Protein AF-A0A972SFC7-F1 (afdb_monomer)

Foldseek 3Di:
DAEDLQPPDLVQLCVQQNDVLLVLLVVQLVVVQWAQWADDHQKTWTFGDDPDPGTKIKIWGDDRHHTDAIAIPDPPGHRPNHSNSSNSRVCSNVCVVSHHHDPPPCVVCVVDDPVVVVVVVVVVCVVPVVVVVVVLVVCVVPPPPPDDPVVNPDPPDPDDDDDD

Secondary structure (DSSP, 8-state):
----TT-S-HHHHHHHH-HHHHHHHHHHHHTT-EEEEEEETTEEEEEE--SSSSPEEEEEEE-SSSEEEEEESSTT-TTS-SHHHHHHHHHHHH-GGGSB-PPPHHHHHTTS-HHHHHHHHHHHHHH-TTHHHHHHHHHHHS--TT--HHHHH---PPPPPPP-

Sequence (164 aa):
MKLNPNFPTPADIRAWVGEAAYQRGQHYVRAGRVRHPRRQGPVLKALCVGQAIEPYRVQVRLGEDEILDARCTCPAGRDGRCKHVAAVLILWHQHPQAFQTPPPLSTLLAQWEKAALLDLIEAMIARYPDLADFVWLKMSSAPPKGLSEEDITSPGAPPRPPTP

Mean predicted aligned error: 11.24 Å

Radius of gyration: 22.65 Å; Cα contacts (8 Å, |Δi|>4): 227; chains: 1; bounding box: 46×37×71 Å

Nearest PDB structures (foldseek):
  5wi2-assembly2_B  TM=5.166E-01  e=1.027E+00  Homo sapiens
  5b16-assembly1_A  TM=4.382E-01  e=2.704E+00  Homo sapiens
  8tlz-assembly2_B  TM=4.314E-01  e=2.704E+00  Homo sapiens

pLDDT: mean 86.4, std 15.37, range [45.31, 98.38]

Solvent-accessible surface area (backbone atoms only — not comparable to full-atom values): 9402 Å² total; per-residue (Å²): 133,77,68,42,77,75,50,58,43,78,65,54,49,28,72,66,29,32,63,76,22,34,58,51,3,55,51,37,47,76,68,61,27,66,39,77,45,27,35,59,84,49,31,41,35,33,32,30,62,65,91,53,95,66,58,31,49,34,40,36,34,46,46,63,89,48,82,73,48,40,43,30,73,45,95,72,8,83,78,26,36,22,34,63,47,30,18,53,51,51,45,40,49,76,40,53,81,63,38,42,63,72,72,57,68,66,64,60,53,70,75,50,55,72,66,63,51,50,54,51,51,51,55,48,27,74,76,39,62,73,50,49,61,55,53,51,56,52,42,75,74,54,61,61,97,86,63,60,76,70,79,77,69,63,76,78,74,77,81,78,77,85,80,134

St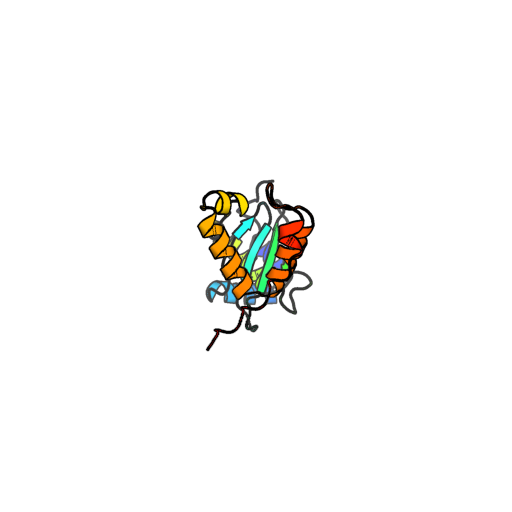ructure (mmCIF, N/CA/C/O backbone):
data_AF-A0A972SFC7-F1
#
_entry.id   AF-A0A972SFC7-F1
#
loop_
_atom_site.group_PDB
_atom_site.id
_atom_site.type_symbol
_atom_site.label_atom_id
_atom_site.label_alt_id
_atom_site.label_comp_id
_atom_site.label_asym_id
_atom_site.label_entity_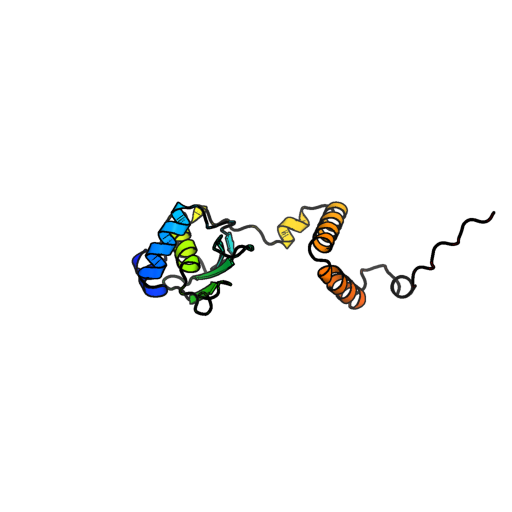id
_atom_site.label_seq_id
_atom_site.pdbx_PDB_ins_code
_atom_site.Cartn_x
_atom_site.Cartn_y
_atom_site.Cartn_z
_atom_site.occupancy
_atom_site.B_iso_or_equiv
_atom_site.auth_seq_id
_atom_site.auth_comp_id
_atom_site.auth_asym_id
_atom_site.auth_atom_id
_atom_site.pdbx_PDB_model_num
ATOM 1 N N . MET A 1 1 ? -1.133 17.397 4.438 1.00 55.59 1 MET A N 1
ATOM 2 C CA . MET A 1 1 ? -1.825 16.499 5.383 1.00 55.59 1 MET A CA 1
ATOM 3 C C . MET A 1 1 ? -0.792 15.549 5.973 1.00 55.59 1 MET A C 1
ATOM 5 O O . MET A 1 1 ? -0.100 14.885 5.203 1.00 55.59 1 MET A O 1
ATOM 9 N N . LYS A 1 2 ? -0.574 15.585 7.291 1.00 62.50 2 LYS A N 1
ATOM 10 C CA . LYS A 1 2 ? 0.385 14.702 7.974 1.00 62.50 2 LYS A CA 1
ATOM 11 C C . LYS A 1 2 ? -0.386 13.470 8.449 1.00 62.50 2 LYS A C 1
ATOM 13 O O . LYS A 1 2 ? -1.444 13.626 9.034 1.00 62.50 2 LYS A O 1
ATOM 18 N N . LEU A 1 3 ? 0.120 12.271 8.167 1.00 71.94 3 LEU A N 1
ATOM 19 C CA . LEU A 1 3 ? -0.487 11.046 8.690 1.00 71.94 3 LEU A CA 1
ATOM 20 C C . LEU A 1 3 ? -0.242 10.941 10.192 1.00 71.94 3 LEU A C 1
ATOM 22 O O . LEU A 1 3 ? 0.886 11.167 10.638 1.00 71.94 3 LEU A O 1
ATOM 26 N N . ASN A 1 4 ? -1.278 10.553 10.930 1.00 79.94 4 ASN A N 1
ATOM 27 C CA . ASN A 1 4 ? -1.169 10.157 12.323 1.00 79.94 4 ASN A CA 1
ATOM 28 C C . ASN A 1 4 ? -0.383 8.830 12.396 1.00 79.94 4 ASN A C 1
ATOM 30 O O . ASN A 1 4 ? -0.854 7.820 11.871 1.00 79.94 4 ASN A O 1
ATOM 34 N N . PRO A 1 5 ? 0.822 8.795 12.997 1.00 72.88 5 PRO A N 1
ATOM 35 C CA . PRO A 1 5 ? 1.632 7.578 13.049 1.00 72.88 5 PRO A CA 1
ATOM 36 C C . PRO A 1 5 ? 1.023 6.492 13.948 1.00 72.88 5 PRO A C 1
ATOM 38 O O . PRO A 1 5 ? 1.399 5.332 13.820 1.00 72.88 5 PRO A O 1
ATOM 41 N N . ASN A 1 6 ? 0.080 6.852 14.825 1.00 83.69 6 ASN A N 1
ATOM 42 C CA . ASN A 1 6 ? -0.614 5.913 15.706 1.00 83.69 6 ASN A CA 1
ATOM 43 C C . ASN A 1 6 ? -1.866 5.299 15.059 1.00 83.69 6 ASN A C 1
ATOM 45 O O . ASN A 1 6 ? -2.448 4.369 15.617 1.00 83.69 6 ASN A O 1
ATOM 49 N N . PHE A 1 7 ? -2.269 5.795 13.886 1.00 90.62 7 PHE A N 1
ATOM 50 C CA . PHE A 1 7 ? -3.413 5.300 13.133 1.00 90.62 7 PHE A CA 1
ATOM 51 C C . PHE A 1 7 ? -2.964 4.478 11.907 1.00 90.62 7 PHE A C 1
ATOM 53 O O . PHE A 1 7 ? -2.007 4.861 11.219 1.00 90.62 7 PHE A O 1
ATOM 60 N N . PRO A 1 8 ? -3.669 3.382 11.556 1.00 95.38 8 PRO A N 1
ATOM 61 C CA . PRO A 1 8 ? -4.766 2.738 12.292 1.00 95.38 8 PRO A CA 1
ATOM 62 C C . PRO A 1 8 ? -4.303 1.877 13.475 1.00 95.38 8 PRO A C 1
ATOM 64 O O . PRO A 1 8 ? -3.222 1.288 13.445 1.00 95.38 8 PRO A O 1
ATOM 67 N N . THR A 1 9 ? -5.155 1.754 14.496 1.00 96.94 9 THR A N 1
ATOM 68 C CA . THR A 1 9 ? -4.993 0.803 15.607 1.00 96.94 9 THR A CA 1
ATOM 69 C C . THR A 1 9 ? -5.446 -0.607 15.203 1.00 96.94 9 THR A C 1
ATOM 71 O O . THR A 1 9 ? -6.168 -0.780 14.218 1.00 96.94 9 THR A O 1
ATOM 74 N N . PRO A 1 10 ? -5.122 -1.661 15.976 1.00 97.62 10 PRO A N 1
ATOM 75 C CA . PRO A 1 10 ? -5.617 -3.007 15.701 1.00 97.62 10 PRO A CA 1
ATOM 76 C C . PRO A 1 10 ? -7.149 -3.119 15.681 1.00 97.62 10 PRO A C 1
ATOM 78 O O . PRO A 1 10 ? -7.674 -4.044 15.062 1.00 97.62 10 PRO A O 1
ATOM 81 N N . ALA A 1 11 ? -7.871 -2.234 16.375 1.00 97.50 11 ALA A N 1
ATOM 82 C CA . ALA A 1 11 ? -9.331 -2.197 16.338 1.00 97.50 11 ALA A CA 1
ATOM 83 C C . ALA A 1 11 ? -9.830 -1.643 14.994 1.00 97.50 11 ALA A C 1
ATOM 85 O O . ALA A 1 11 ? -10.657 -2.283 14.349 1.00 97.50 11 ALA A O 1
ATOM 86 N N . ASP A 1 12 ? -9.242 -0.544 14.518 1.00 97.81 12 ASP A N 1
ATOM 87 C CA . ASP A 1 12 ? -9.590 0.078 13.232 1.00 97.81 12 ASP A CA 1
ATOM 88 C C . ASP A 1 12 ? -9.317 -0.869 12.059 1.00 97.81 12 ASP A C 1
ATOM 90 O O . ASP A 1 12 ? -10.136 -1.024 11.152 1.00 97.81 12 ASP A O 1
ATOM 94 N N . ILE A 1 13 ? -8.183 -1.580 12.103 1.00 98.06 13 ILE A N 1
ATOM 95 C CA . ILE A 1 13 ? -7.834 -2.554 11.062 1.00 98.06 13 ILE A CA 1
ATOM 96 C C . ILE A 1 13 ? -8.875 -3.677 11.026 1.00 98.06 13 ILE A C 1
ATOM 98 O O . ILE A 1 13 ? -9.327 -4.044 9.941 1.00 98.06 13 ILE A O 1
ATOM 102 N N . ARG A 1 14 ? -9.276 -4.216 12.187 1.00 98.19 14 ARG A N 1
ATOM 103 C CA . ARG A 1 14 ? -10.323 -5.249 12.273 1.00 98.19 14 ARG A CA 1
ATOM 104 C C . ARG A 1 14 ? -11.672 -4.739 11.788 1.00 98.19 14 ARG A C 1
ATOM 106 O O . ARG A 1 14 ? -12.341 -5.471 11.065 1.00 98.19 14 ARG A O 1
ATOM 113 N N . ALA A 1 15 ? -12.047 -3.513 12.145 1.00 97.62 15 ALA A N 1
ATOM 114 C CA . ALA A 1 15 ? -13.286 -2.895 11.687 1.00 97.62 15 ALA A CA 1
ATOM 115 C C . ALA A 1 15 ? -13.322 -2.769 10.154 1.00 97.62 15 ALA A C 1
ATOM 117 O O . ALA A 1 15 ? -14.362 -3.002 9.543 1.00 97.62 15 ALA A O 1
ATOM 118 N N . TRP A 1 16 ? -12.179 -2.481 9.521 1.00 97.62 16 TRP A N 1
ATOM 119 C CA . TRP A 1 16 ? -12.086 -2.354 8.066 1.00 97.62 16 TRP A CA 1
ATOM 120 C C . TRP A 1 16 ? -12.082 -3.697 7.322 1.00 97.62 16 TRP A C 1
ATOM 122 O O . TRP A 1 16 ? -12.858 -3.890 6.386 1.00 97.62 16 TRP A O 1
ATOM 132 N N . VAL A 1 17 ? -11.187 -4.625 7.691 1.00 97.44 17 VAL A N 1
ATOM 133 C CA . VAL A 1 17 ? -10.968 -5.882 6.935 1.00 97.44 17 VAL A CA 1
ATOM 134 C C . VAL A 1 17 ? -11.774 -7.075 7.459 1.00 97.44 17 VAL A C 1
ATOM 136 O O . VAL A 1 17 ? -11.882 -8.091 6.773 1.00 97.44 17 VAL A O 1
ATOM 139 N N . GLY A 1 18 ? -12.304 -6.990 8.677 1.00 97.62 18 GLY A N 1
ATOM 140 C CA . GLY A 1 18 ? -12.910 -8.107 9.398 1.00 97.62 18 GLY A CA 1
ATOM 141 C C . GLY A 1 18 ? -11.890 -9.041 10.064 1.00 97.62 18 GLY A C 1
ATOM 142 O O . GLY A 1 18 ? -10.744 -9.194 9.627 1.00 97.62 18 GLY A O 1
ATOM 143 N N . GLU A 1 19 ? -12.330 -9.730 11.120 1.00 97.56 19 GLU A N 1
ATOM 144 C CA . GLU A 1 19 ? -11.465 -10.543 11.991 1.00 97.56 19 GLU A CA 1
ATOM 145 C C . GLU A 1 19 ? -10.710 -11.648 11.232 1.00 97.56 19 GLU A C 1
ATOM 147 O O . GLU A 1 19 ? -9.497 -11.808 11.367 1.00 97.56 19 GLU A O 1
ATOM 152 N N . ALA A 1 20 ? -11.393 -12.374 10.344 1.00 97.06 20 ALA A N 1
ATOM 153 C CA . ALA A 1 20 ? -10.775 -13.463 9.588 1.00 97.06 20 ALA A CA 1
ATOM 154 C C . ALA A 1 20 ? -9.653 -12.980 8.646 1.00 97.06 20 ALA A C 1
ATOM 156 O O . ALA A 1 20 ? -8.649 -13.674 8.450 1.00 97.06 20 ALA A O 1
ATOM 157 N N . ALA A 1 21 ? -9.802 -11.804 8.028 1.00 97.25 21 ALA A N 1
ATOM 158 C CA . ALA A 1 21 ? -8.751 -11.230 7.193 1.00 97.25 21 ALA A CA 1
ATOM 159 C C . ALA A 1 21 ? -7.607 -10.668 8.042 1.00 97.25 21 ALA A C 1
ATOM 161 O O . ALA A 1 21 ? -6.451 -10.841 7.651 1.00 97.25 21 ALA A O 1
ATOM 162 N N . TYR A 1 22 ? -7.921 -10.080 9.200 1.00 98.38 22 TYR A N 1
ATOM 163 C CA . TYR A 1 22 ? -6.948 -9.567 10.158 1.00 98.38 22 TYR A CA 1
ATOM 164 C C . TYR A 1 22 ? -6.000 -10.670 10.648 1.00 98.38 22 TYR A C 1
ATOM 166 O O . TYR A 1 22 ? -4.785 -10.556 10.479 1.00 98.38 22 TYR A O 1
ATOM 174 N N . GLN A 1 23 ? -6.544 -11.794 11.123 1.00 98.12 23 GLN A N 1
ATOM 175 C CA . GLN A 1 23 ? -5.764 -12.942 11.609 1.00 98.12 23 GLN A CA 1
ATOM 176 C C . GLN A 1 23 ? -4.816 -13.502 10.537 1.00 98.12 23 GLN A C 1
ATOM 178 O O . GLN A 1 23 ? -3.623 -13.731 10.766 1.00 98.12 23 GLN A O 1
ATOM 183 N N . ARG A 1 24 ? -5.312 -13.656 9.303 1.00 97.56 24 ARG A N 1
ATOM 184 C CA . ARG A 1 24 ? -4.466 -14.066 8.170 1.00 97.56 24 ARG A CA 1
ATOM 185 C C . ARG A 1 24 ? -3.426 -13.005 7.816 1.00 97.56 24 ARG A C 1
ATOM 187 O O . ARG A 1 24 ? -2.312 -13.362 7.440 1.00 97.56 24 ARG A O 1
ATOM 194 N N . GLY A 1 25 ? -3.770 -11.725 7.930 1.00 97.81 25 GLY A N 1
ATOM 195 C CA . GLY A 1 25 ? -2.848 -10.608 7.745 1.00 97.81 25 GLY A CA 1
ATOM 196 C C . GLY A 1 25 ? -1.665 -10.689 8.707 1.00 97.81 25 GLY A C 1
ATOM 197 O O . GLY A 1 25 ? -0.520 -10.625 8.263 1.00 97.81 25 GLY A O 1
ATOM 198 N N . GLN A 1 26 ? -1.917 -10.961 9.992 1.00 98.19 26 GLN A N 1
ATOM 199 C CA . GLN A 1 26 ? -0.860 -11.154 10.993 1.00 98.19 26 GLN A CA 1
ATOM 200 C C . GLN A 1 26 ? 0.085 -12.304 10.624 1.00 98.19 26 GLN A C 1
ATOM 202 O O . GLN A 1 26 ? 1.301 -12.186 10.775 1.00 98.19 26 GLN A O 1
ATOM 207 N N . HIS A 1 27 ? -0.443 -13.419 10.109 1.00 97.44 27 HIS A N 1
ATOM 208 C CA . HIS A 1 27 ? 0.398 -14.504 9.597 1.00 97.44 27 HIS A CA 1
ATOM 209 C C . HIS A 1 27 ? 1.279 -14.044 8.422 1.00 97.44 27 HIS A C 1
ATOM 211 O O . HIS A 1 27 ? 2.450 -14.402 8.355 1.00 97.44 27 HIS A O 1
ATOM 217 N N . TYR A 1 28 ? 0.751 -13.233 7.501 1.00 97.25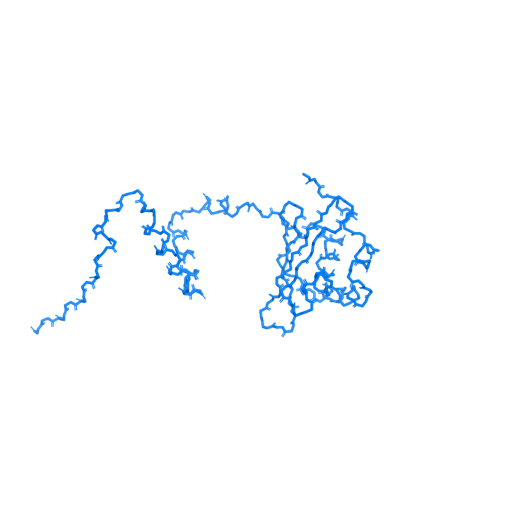 28 TYR A N 1
ATOM 218 C CA . TYR A 1 28 ? 1.522 -12.727 6.359 1.00 97.25 28 TYR A CA 1
ATOM 219 C C . TYR A 1 28 ? 2.643 -11.775 6.781 1.00 97.25 28 TYR A C 1
ATOM 221 O O . TYR A 1 28 ? 3.726 -11.842 6.202 1.00 97.25 28 TYR A O 1
ATOM 229 N N . VAL A 1 29 ? 2.408 -10.935 7.792 1.00 97.38 29 VAL A N 1
ATOM 230 C CA . VAL A 1 29 ? 3.454 -10.082 8.375 1.00 97.38 29 VAL A CA 1
ATOM 231 C C . VAL A 1 29 ? 4.549 -10.940 9.008 1.00 97.38 29 VAL A C 1
ATOM 233 O O . VAL A 1 29 ? 5.710 -10.799 8.635 1.00 97.38 29 VAL A O 1
ATOM 236 N N . ARG A 1 30 ? 4.185 -11.900 9.874 1.00 97.00 30 ARG A N 1
ATOM 237 C CA . ARG A 1 30 ? 5.144 -12.816 10.525 1.00 97.00 30 ARG A CA 1
ATOM 238 C C . ARG A 1 30 ? 5.959 -13.639 9.528 1.00 97.00 30 ARG A C 1
ATOM 240 O O . ARG A 1 30 ? 7.148 -13.840 9.725 1.00 97.00 30 ARG A O 1
ATOM 247 N N . ALA A 1 31 ? 5.336 -14.073 8.435 1.00 96.62 31 ALA A N 1
ATOM 248 C CA . ALA A 1 31 ? 6.000 -14.808 7.360 1.00 96.62 31 ALA A CA 1
ATOM 249 C C . ALA A 1 31 ? 6.817 -13.907 6.407 1.00 96.62 31 ALA A C 1
ATOM 251 O O . ALA A 1 31 ? 7.275 -14.380 5.367 1.00 96.62 31 ALA A O 1
ATOM 252 N N . GLY A 1 32 ? 6.947 -12.605 6.691 1.00 96.31 32 GLY A N 1
ATOM 253 C CA . GLY A 1 32 ? 7.707 -11.662 5.871 1.00 96.31 32 GLY A CA 1
ATOM 254 C C . GLY A 1 32 ? 7.148 -11.476 4.459 1.00 96.31 32 GLY A C 1
ATOM 255 O O . GLY A 1 32 ? 7.891 -11.160 3.538 1.00 96.31 32 GLY A O 1
ATOM 256 N N . ARG A 1 33 ? 5.848 -11.695 4.233 1.00 97.25 33 ARG A N 1
ATOM 257 C CA . ARG A 1 33 ? 5.260 -11.691 2.879 1.00 97.25 33 ARG A CA 1
ATOM 258 C C . ARG A 1 33 ? 4.988 -10.299 2.319 1.00 97.25 33 ARG A C 1
ATOM 260 O O . ARG A 1 33 ? 4.662 -10.182 1.141 1.00 97.25 33 ARG A O 1
ATOM 267 N N . VAL A 1 34 ? 5.111 -9.253 3.133 1.00 97.75 34 VAL A N 1
ATOM 268 C CA . VAL A 1 34 ? 5.000 -7.858 2.692 1.00 97.75 34 VAL A CA 1
ATOM 269 C C . VAL A 1 34 ? 6.383 -7.367 2.259 1.00 97.75 34 VAL A C 1
ATOM 271 O O . VAL A 1 34 ? 7.333 -7.393 3.036 1.00 97.75 34 VAL A O 1
ATOM 274 N N . ARG A 1 35 ? 6.507 -6.944 1.001 1.00 96.00 35 ARG A N 1
ATOM 275 C CA . ARG A 1 35 ? 7.750 -6.522 0.346 1.00 96.00 35 ARG A CA 1
ATOM 276 C C . ARG A 1 35 ? 7.628 -5.094 -0.175 1.00 96.00 35 ARG A C 1
ATOM 278 O O . ARG A 1 35 ? 6.547 -4.650 -0.562 1.00 96.00 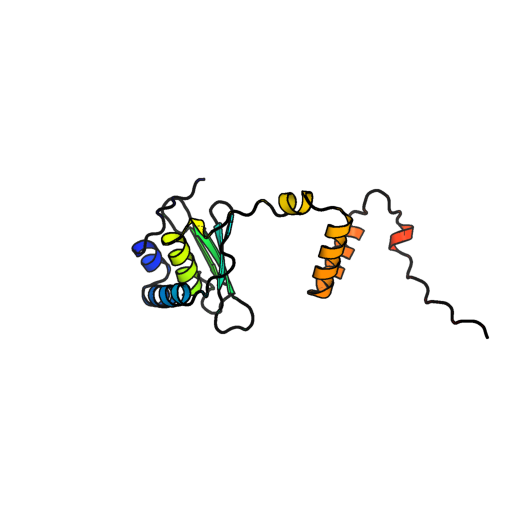35 ARG A O 1
ATOM 285 N N . HIS A 1 36 ? 8.756 -4.392 -0.200 1.00 94.50 36 HIS A N 1
ATOM 286 C CA . HIS A 1 36 ? 8.875 -3.004 -0.668 1.00 94.50 36 HIS A CA 1
ATOM 287 C C . HIS A 1 36 ? 7.792 -2.052 -0.099 1.00 94.50 36 HIS A C 1
ATOM 289 O O . HIS A 1 36 ? 7.114 -1.360 -0.880 1.00 94.50 36 HIS A O 1
ATOM 295 N N . PRO A 1 37 ? 7.579 -2.040 1.237 1.00 96.19 37 PRO A N 1
ATOM 296 C CA . PRO A 1 37 ? 6.673 -1.091 1.869 1.00 96.19 37 PRO A CA 1
ATOM 297 C C . PRO A 1 37 ? 7.186 0.332 1.652 1.00 96.19 37 PRO A C 1
ATOM 299 O O . PRO A 1 37 ? 8.345 0.651 1.908 1.00 96.19 37 PRO A O 1
ATOM 302 N N . ARG A 1 38 ? 6.315 1.197 1.145 1.00 94.56 38 ARG A N 1
ATOM 303 C CA . ARG A 1 38 ? 6.635 2.594 0.860 1.00 94.56 38 ARG A CA 1
ATOM 304 C C . ARG A 1 38 ? 5.428 3.481 1.077 1.00 94.56 38 ARG A C 1
ATOM 306 O O . ARG A 1 38 ? 4.286 3.041 0.939 1.00 94.56 38 ARG A O 1
ATOM 313 N N . ARG A 1 39 ? 5.687 4.742 1.371 1.00 92.38 39 ARG A N 1
ATOM 314 C CA . ARG A 1 39 ? 4.687 5.768 1.621 1.00 92.38 39 ARG A CA 1
ATOM 315 C C . ARG A 1 39 ? 4.828 6.889 0.604 1.00 92.38 39 ARG A C 1
ATOM 317 O O . ARG A 1 39 ? 5.932 7.319 0.292 1.00 92.38 39 ARG A O 1
ATOM 324 N N . GLN A 1 40 ? 3.703 7.375 0.099 1.00 90.12 40 GLN A N 1
ATOM 325 C CA . GLN A 1 40 ? 3.630 8.536 -0.779 1.00 90.12 40 GLN A CA 1
ATOM 326 C C . GLN A 1 40 ? 2.509 9.448 -0.274 1.00 90.12 40 GLN A C 1
ATOM 328 O O . GLN A 1 40 ? 1.333 9.213 -0.552 1.00 90.12 40 GLN A O 1
ATOM 333 N N . GLY A 1 41 ? 2.871 10.459 0.521 1.00 89.56 41 GLY A N 1
ATOM 334 C CA . GLY A 1 41 ? 1.896 11.283 1.240 1.00 89.56 41 GLY A CA 1
ATOM 335 C C . GLY A 1 41 ? 1.004 10.416 2.148 1.00 89.56 41 GLY A C 1
ATOM 336 O O . GLY A 1 41 ? 1.553 9.684 2.973 1.00 89.56 41 GLY A O 1
ATOM 337 N N . PRO A 1 42 ? -0.335 10.450 1.991 1.00 92.50 42 PRO A N 1
ATOM 338 C CA . PRO A 1 42 ? -1.268 9.637 2.774 1.00 92.50 42 PRO A CA 1
ATOM 339 C C . PRO A 1 42 ? -1.417 8.185 2.283 1.00 92.50 42 PRO A C 1
ATOM 341 O O . PRO A 1 42 ? -2.246 7.439 2.800 1.00 92.50 42 PRO A O 1
ATOM 344 N N . VAL A 1 43 ? -0.679 7.779 1.242 1.00 94.69 43 VAL A N 1
ATOM 345 C CA . VAL A 1 43 ? -0.858 6.471 0.599 1.00 94.69 43 VAL A CA 1
ATOM 346 C C . VAL A 1 43 ? 0.267 5.518 0.980 1.00 94.69 43 VAL A C 1
ATOM 348 O O . VAL A 1 43 ? 1.433 5.753 0.657 1.00 94.69 43 VAL A O 1
ATOM 351 N N . LEU A 1 44 ? -0.096 4.400 1.598 1.00 95.94 44 LEU A N 1
ATOM 352 C CA . LEU A 1 44 ? 0.762 3.243 1.805 1.00 95.94 44 LEU A CA 1
ATOM 353 C C . LEU A 1 44 ? 0.721 2.352 0.565 1.00 95.94 44 LEU A C 1
ATOM 355 O O . LEU A 1 44 ? -0.349 2.066 0.028 1.00 95.94 44 LEU A O 1
ATOM 359 N N . LYS A 1 45 ? 1.881 1.885 0.109 1.00 96.75 45 LYS A N 1
ATOM 360 C CA . LYS A 1 45 ? 2.010 0.952 -1.013 1.00 96.75 45 LYS A CA 1
ATOM 361 C C . LYS A 1 45 ? 2.953 -0.180 -0.636 1.00 96.75 45 LYS A C 1
ATOM 363 O O . LYS A 1 45 ? 4.006 0.056 -0.053 1.00 96.75 45 LYS A O 1
ATOM 368 N N . ALA A 1 46 ? 2.616 -1.401 -1.026 1.00 97.44 46 ALA A N 1
ATOM 369 C CA . ALA A 1 46 ? 3.483 -2.561 -0.841 1.00 97.44 46 ALA A CA 1
ATOM 370 C C . ALA A 1 46 ? 3.189 -3.642 -1.888 1.00 97.44 46 ALA A C 1
ATOM 372 O O . ALA A 1 46 ? 2.204 -3.567 -2.629 1.00 97.44 46 ALA A O 1
ATOM 373 N N . LEU A 1 47 ? 4.063 -4.640 -1.947 1.00 97.44 47 LEU A N 1
ATOM 374 C CA . LEU A 1 47 ? 3.839 -5.901 -2.641 1.00 97.44 47 LEU A CA 1
ATOM 375 C C . LEU A 1 47 ? 3.579 -6.989 -1.599 1.00 97.44 47 LEU A C 1
ATOM 377 O O . LEU A 1 47 ? 4.266 -7.050 -0.585 1.00 97.44 47 LEU A O 1
ATOM 381 N N . CYS A 1 48 ? 2.607 -7.859 -1.834 1.00 96.50 48 CYS A N 1
ATOM 382 C CA . CYS A 1 48 ? 2.322 -8.991 -0.962 1.00 96.50 48 CYS A CA 1
ATOM 383 C C . CYS A 1 48 ? 2.489 -10.299 -1.725 1.00 96.50 48 CYS A C 1
ATOM 385 O O . CYS A 1 48 ? 1.737 -10.583 -2.657 1.00 96.50 48 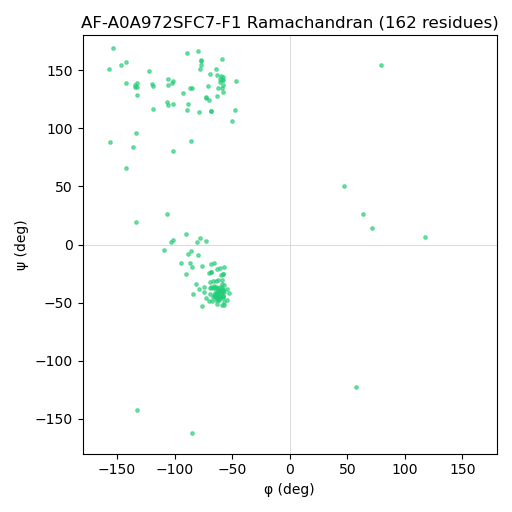CYS A O 1
ATOM 387 N N . VAL A 1 49 ? 3.450 -11.111 -1.293 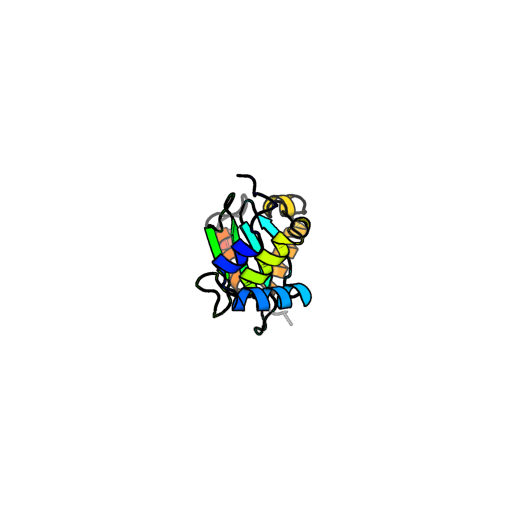1.00 95.00 49 VAL A N 1
ATOM 388 C CA . VAL A 1 49 ? 3.652 -12.462 -1.817 1.00 95.00 49 VAL A CA 1
ATOM 389 C C . VAL A 1 49 ? 2.500 -13.342 -1.341 1.00 95.00 49 VAL A C 1
ATOM 391 O O . VAL A 1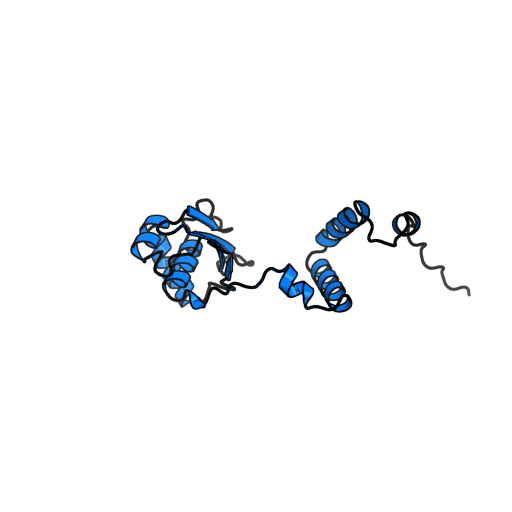 49 ? 2.218 -13.429 -0.143 1.00 95.00 49 VAL A O 1
ATOM 394 N N . GLY A 1 50 ? 1.806 -13.965 -2.287 1.00 90.12 50 GLY A N 1
ATOM 395 C CA . GLY A 1 50 ? 0.658 -14.823 -2.031 1.00 90.12 50 GLY A CA 1
ATOM 396 C C . GLY A 1 50 ? 0.771 -16.133 -2.797 1.00 90.12 50 GLY A C 1
ATOM 397 O O . GLY A 1 50 ? 1.851 -16.692 -2.911 1.00 90.12 50 GLY A O 1
ATOM 398 N N . GLN A 1 51 ? -0.365 -16.620 -3.290 1.00 86.94 51 GLN A N 1
ATOM 399 C CA . GLN A 1 51 ? -0.442 -17.860 -4.073 1.00 86.94 51 GLN A CA 1
ATOM 400 C C . GLN A 1 51 ? -0.158 -17.655 -5.570 1.00 86.94 51 GLN A C 1
ATOM 402 O O . GLN A 1 51 ? 0.110 -18.617 -6.274 1.00 86.94 51 GLN A O 1
ATOM 407 N N . ALA A 1 52 ? -0.262 -16.420 -6.070 1.00 86.62 52 ALA A N 1
ATOM 408 C CA . ALA A 1 52 ? 0.069 -16.125 -7.460 1.00 86.62 52 ALA A CA 1
ATOM 409 C C . ALA A 1 52 ? 1.590 -16.065 -7.648 1.00 86.62 52 ALA A C 1
ATOM 411 O O . ALA A 1 52 ? 2.310 -15.735 -6.704 1.00 86.62 52 ALA A O 1
ATOM 412 N N . ILE A 1 53 ? 2.038 -16.336 -8.879 1.00 84.25 53 ILE A N 1
ATOM 413 C CA . ILE A 1 53 ? 3.444 -16.205 -9.292 1.00 84.25 53 ILE A CA 1
ATOM 414 C C . ILE A 1 53 ? 3.925 -14.770 -9.044 1.00 84.25 53 ILE A C 1
ATOM 416 O O . ILE A 1 53 ? 4.946 -14.554 -8.397 1.00 84.25 53 ILE A O 1
ATOM 420 N N . GLU A 1 54 ? 3.145 -13.788 -9.502 1.00 88.69 54 GLU A N 1
ATOM 421 C CA . GLU A 1 54 ? 3.443 -12.373 -9.295 1.00 88.69 54 GLU A CA 1
ATOM 422 C C . GLU A 1 54 ? 2.893 -11.865 -7.947 1.00 88.69 54 GLU A C 1
ATOM 424 O O . GLU A 1 54 ? 1.729 -12.126 -7.610 1.00 88.69 54 GLU A O 1
ATOM 429 N N . PRO A 1 55 ? 3.679 -11.096 -7.167 1.00 94.19 55 PRO A N 1
ATOM 430 C CA . PRO A 1 55 ? 3.205 -10.486 -5.930 1.00 94.19 55 PRO A CA 1
ATOM 431 C C . PRO A 1 55 ? 2.035 -9.520 -6.149 1.00 94.19 55 PRO A C 1
ATOM 433 O O . PRO A 1 55 ? 2.039 -8.673 -7.045 1.00 94.19 55 PRO A O 1
ATOM 436 N N . TYR A 1 56 ? 1.063 -9.553 -5.239 1.00 95.94 56 TYR A N 1
ATOM 437 C CA . TYR A 1 56 ? -0.081 -8.653 -5.290 1.00 95.94 56 TYR A CA 1
ATOM 438 C C . TYR A 1 56 ? 0.317 -7.231 -4.899 1.00 95.94 56 TYR A C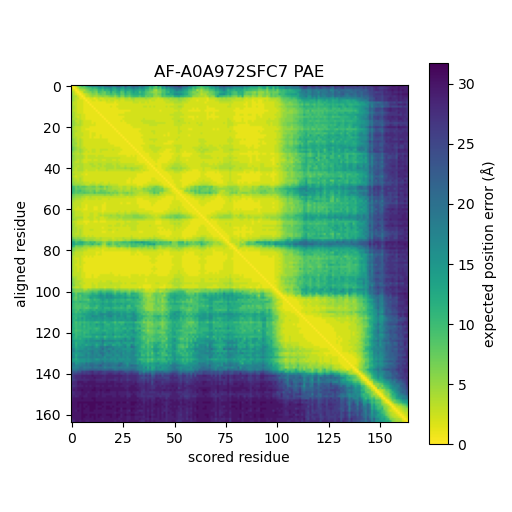 1
ATOM 440 O O . TYR A 1 56 ? 0.829 -6.985 -3.808 1.00 95.94 56 TYR A O 1
ATOM 448 N N . ARG A 1 57 ? 0.011 -6.262 -5.759 1.00 96.31 57 ARG A N 1
ATOM 449 C CA . ARG A 1 57 ? 0.119 -4.829 -5.460 1.00 96.31 57 ARG A CA 1
ATOM 450 C C . ARG A 1 57 ? -1.000 -4.414 -4.509 1.00 96.31 57 ARG A C 1
ATOM 452 O O . ARG A 1 57 ? -2.173 -4.662 -4.804 1.00 96.31 57 ARG A O 1
ATOM 459 N N . VAL A 1 58 ? -0.624 -3.779 -3.402 1.00 97.56 58 VAL A N 1
ATOM 460 C CA . VAL A 1 58 ? -1.528 -3.240 -2.380 1.00 97.56 58 VAL A CA 1
ATOM 461 C C . VAL A 1 58 ? -1.328 -1.734 -2.277 1.00 97.56 58 VAL A C 1
ATOM 463 O O . VAL A 1 58 ? -0.189 -1.260 -2.263 1.00 97.56 58 VAL A O 1
ATOM 466 N N . GLN A 1 59 ? -2.431 -0.995 -2.200 1.00 97.12 59 GLN A N 1
ATOM 467 C CA . GLN A 1 59 ? -2.446 0.432 -1.897 1.00 97.12 59 GLN A CA 1
ATOM 468 C C . GLN A 1 59 ? -3.507 0.712 -0.836 1.00 97.12 59 GLN A C 1
ATOM 470 O O . GLN A 1 59 ? -4.619 0.202 -0.944 1.00 97.12 59 GLN A O 1
ATOM 475 N N . VAL A 1 60 ? -3.172 1.519 0.165 1.00 97.38 60 VAL A N 1
ATOM 476 C CA . VAL A 1 60 ? -4.111 1.973 1.196 1.00 97.38 60 VAL A CA 1
ATOM 477 C C . VAL A 1 60 ? -3.952 3.473 1.362 1.00 97.38 60 VAL A C 1
ATOM 479 O O . VAL A 1 60 ? -2.834 3.954 1.520 1.00 97.38 60 VAL A O 1
ATOM 482 N N . ARG A 1 61 ? -5.052 4.215 1.302 1.00 96.38 61 ARG A N 1
ATOM 483 C CA . ARG A 1 61 ? -5.094 5.652 1.560 1.00 96.38 61 ARG A CA 1
ATOM 484 C C . ARG A 1 61 ? -5.629 5.874 2.967 1.00 96.38 61 ARG A C 1
ATOM 486 O O . ARG A 1 61 ? -6.744 5.461 3.271 1.00 96.38 61 ARG A O 1
ATOM 493 N N . LEU A 1 62 ? -4.832 6.528 3.799 1.00 95.69 62 LEU A N 1
ATOM 494 C CA . LEU A 1 62 ? -5.186 6.867 5.173 1.00 95.69 62 LEU A CA 1
ATOM 495 C C . LEU A 1 62 ? -5.579 8.348 5.269 1.00 95.69 62 LEU A C 1
ATOM 497 O O . LEU A 1 62 ? -4.957 9.201 4.631 1.00 95.69 62 LEU A O 1
ATOM 501 N N . GLY A 1 63 ? -6.622 8.633 6.040 1.00 93.25 63 GLY A N 1
ATOM 502 C CA . GLY A 1 63 ? -6.946 9.958 6.557 1.00 93.25 63 GLY A CA 1
ATOM 503 C C . GLY A 1 63 ? -6.180 10.238 7.851 1.00 93.25 63 GLY A C 1
ATOM 504 O O . GLY A 1 63 ? -5.183 9.576 8.145 1.00 93.25 63 GLY A O 1
ATOM 505 N N . GLU A 1 64 ? -6.635 11.230 8.617 1.00 88.75 64 GLU A N 1
ATOM 506 C CA . GLU A 1 64 ? -6.077 11.492 9.951 1.00 88.75 64 GLU A CA 1
ATOM 507 C C . GLU A 1 64 ? -6.472 10.379 10.929 1.00 88.75 64 GLU A C 1
ATOM 509 O O . GLU A 1 64 ? -5.580 9.786 11.532 1.00 88.75 64 GLU A O 1
ATOM 514 N N . ASP A 1 65 ? -7.760 10.015 10.961 1.00 90.12 65 ASP A N 1
ATOM 515 C CA . ASP A 1 65 ? -8.312 9.011 11.885 1.00 90.12 65 ASP A CA 1
ATOM 516 C C . ASP A 1 65 ? -9.239 7.989 11.192 1.00 90.12 65 ASP A C 1
ATOM 518 O O . ASP A 1 65 ? -10.046 7.317 11.831 1.00 90.12 65 ASP A O 1
ATOM 522 N N . GLU A 1 66 ? -9.147 7.855 9.865 1.00 94.31 66 GLU A N 1
ATOM 523 C CA . GLU A 1 66 ? -9.935 6.877 9.104 1.00 94.31 66 GLU A CA 1
ATOM 524 C C . GLU A 1 66 ? -9.154 6.241 7.945 1.00 94.31 66 GLU A C 1
ATOM 526 O O . GLU A 1 66 ? -8.187 6.799 7.418 1.00 94.31 66 GLU A O 1
ATOM 531 N N . ILE A 1 67 ? -9.579 5.050 7.516 1.00 96.50 67 ILE A N 1
ATOM 532 C CA . ILE A 1 67 ? -9.101 4.434 6.272 1.00 96.50 67 ILE A CA 1
ATOM 533 C C . ILE A 1 67 ? -10.028 4.910 5.150 1.00 96.50 67 ILE A C 1
ATOM 535 O O . ILE A 1 67 ? -11.210 4.589 5.152 1.00 96.50 67 ILE A O 1
ATOM 539 N N . LEU A 1 68 ? -9.489 5.666 4.191 1.00 95.69 68 LEU A N 1
ATOM 540 C CA . LEU A 1 68 ? -10.279 6.314 3.135 1.00 95.69 68 LEU A CA 1
ATOM 541 C C . LEU A 1 68 ? -10.566 5.383 1.950 1.00 95.69 68 LEU A C 1
ATOM 543 O O . LEU A 1 68 ? -11.654 5.393 1.388 1.00 95.69 68 LEU A O 1
ATOM 547 N N . ASP A 1 69 ? -9.562 4.618 1.519 1.00 96.12 69 ASP A N 1
ATOM 548 C CA . ASP A 1 69 ? -9.681 3.652 0.420 1.00 96.12 69 ASP A CA 1
ATOM 549 C C . ASP A 1 69 ? -8.590 2.587 0.548 1.00 96.12 69 ASP A C 1
ATOM 551 O O . ASP A 1 69 ? -7.480 2.860 1.017 1.00 96.12 69 ASP A O 1
ATOM 555 N N . ALA A 1 70 ? -8.868 1.381 0.066 1.00 97.31 70 ALA A N 1
ATOM 556 C CA . ALA A 1 70 ? -7.878 0.328 -0.058 1.00 97.31 70 ALA A CA 1
ATOM 557 C C . ALA A 1 70 ? -8.107 -0.479 -1.334 1.00 97.31 70 ALA A C 1
ATOM 559 O O . ALA A 1 70 ? -9.224 -0.829 -1.696 1.00 97.31 70 ALA A O 1
ATOM 560 N N . ARG A 1 71 ? -7.015 -0.827 -2.014 1.00 96.50 71 ARG A N 1
ATOM 561 C CA . ARG A 1 71 ? -7.045 -1.627 -3.238 1.00 96.50 71 ARG A CA 1
ATOM 562 C C . ARG A 1 71 ? -5.990 -2.706 -3.176 1.00 96.50 71 ARG A C 1
ATOM 564 O O . ARG A 1 71 ? -4.834 -2.456 -2.825 1.00 96.50 71 ARG A O 1
ATOM 571 N N . CYS A 1 72 ? -6.370 -3.910 -3.577 1.00 97.25 72 CYS A N 1
ATOM 572 C CA . CYS A 1 72 ? -5.433 -4.999 -3.778 1.00 97.25 72 CYS A CA 1
ATOM 573 C C . CYS A 1 72 ? -5.732 -5.697 -5.101 1.00 97.25 72 CYS A C 1
ATOM 575 O O . CYS A 1 72 ? -6.879 -5.976 -5.424 1.00 97.25 72 CYS A O 1
ATOM 577 N N . THR A 1 73 ? -4.679 -6.022 -5.843 1.00 95.69 73 THR A N 1
ATOM 578 C CA . THR A 1 73 ? -4.768 -6.772 -7.111 1.00 95.69 73 THR A CA 1
ATOM 579 C C . THR A 1 73 ? -5.100 -8.258 -6.930 1.00 95.69 73 THR A C 1
ATOM 581 O O . THR A 1 73 ? -5.130 -8.999 -7.907 1.00 95.69 73 THR A O 1
ATOM 584 N N . CYS A 1 74 ? -5.339 -8.729 -5.700 1.00 94.81 74 CYS A N 1
ATOM 585 C CA . CYS A 1 74 ? -5.744 -10.113 -5.479 1.00 94.81 74 CYS A CA 1
ATOM 586 C C . CYS A 1 74 ? -7.225 -10.347 -5.816 1.00 94.81 74 CYS A C 1
ATOM 588 O O . CYS A 1 74 ? -8.017 -9.406 -5.756 1.00 94.81 74 CYS A O 1
ATOM 590 N N . PRO A 1 75 ? -7.638 -11.602 -6.083 1.00 91.31 75 PRO A N 1
ATOM 591 C CA . PRO A 1 75 ? -9.024 -11.911 -6.449 1.00 91.31 75 PRO A CA 1
ATOM 592 C C . PRO A 1 75 ? -10.059 -11.453 -5.410 1.00 91.31 75 PRO A C 1
ATOM 594 O O . PRO A 1 75 ? -11.139 -10.992 -5.762 1.00 91.31 75 PRO A O 1
ATOM 597 N N . ALA A 1 76 ? -9.699 -11.520 -4.125 1.00 87.50 76 ALA A N 1
ATOM 598 C CA . ALA A 1 76 ? -10.532 -11.077 -3.006 1.00 87.50 76 ALA A CA 1
ATOM 599 C C . ALA A 1 76 ? -10.321 -9.595 -2.627 1.00 87.50 76 ALA A C 1
ATOM 601 O O . ALA A 1 76 ? -10.727 -9.184 -1.551 1.00 87.50 76 ALA A O 1
ATOM 602 N N . GLY A 1 77 ? -9.582 -8.821 -3.429 1.00 80.25 77 GLY A N 1
ATOM 603 C CA . GLY A 1 77 ? -9.087 -7.484 -3.084 1.00 80.25 77 GLY A CA 1
ATOM 604 C C . GLY A 1 77 ? -9.874 -6.319 -3.678 1.00 80.25 77 GLY A C 1
ATOM 605 O O . GLY A 1 77 ? -9.445 -5.177 -3.509 1.00 80.25 77 GLY A O 1
ATOM 606 N N . ARG A 1 78 ? -10.983 -6.602 -4.378 1.00 75.75 78 ARG A N 1
ATOM 607 C CA . ARG A 1 78 ? -11.773 -5.618 -5.138 1.00 75.75 78 ARG A CA 1
ATOM 608 C C . ARG A 1 78 ? -12.373 -4.518 -4.253 1.00 75.75 78 ARG A C 1
ATOM 610 O O . ARG A 1 78 ? -12.513 -3.398 -4.721 1.00 75.75 78 ARG A O 1
ATOM 617 N N . ASP A 1 79 ? -12.677 -4.834 -2.999 1.00 88.38 79 ASP A N 1
ATOM 618 C CA . ASP A 1 79 ? -13.230 -3.925 -1.987 1.00 88.38 79 ASP A CA 1
ATOM 619 C C . ASP A 1 79 ? -12.186 -3.448 -0.960 1.00 88.38 79 ASP A C 1
ATOM 621 O O . ASP A 1 79 ? -12.522 -2.757 -0.003 1.00 88.38 79 ASP A O 1
ATOM 625 N N . GLY A 1 80 ? -10.920 -3.852 -1.110 1.00 93.12 80 GLY A N 1
ATOM 626 C CA . GLY A 1 80 ? -9.873 -3.471 -0.169 1.00 93.12 80 GLY A CA 1
ATOM 627 C C . GLY A 1 80 ? -9.959 -4.136 1.208 1.00 93.12 80 GLY A C 1
ATOM 628 O O . GLY A 1 80 ? -9.257 -3.700 2.118 1.00 93.12 80 GLY A O 1
ATOM 629 N N . ARG A 1 81 ? -10.757 -5.197 1.391 1.00 96.62 81 ARG A N 1
ATOM 630 C CA . ARG A 1 81 ? -10.947 -5.867 2.699 1.00 96.62 81 ARG A CA 1
ATOM 631 C C . ARG A 1 81 ? -10.256 -7.224 2.797 1.00 96.62 81 ARG A C 1
ATOM 633 O O . ARG A 1 81 ? -10.635 -8.114 3.554 1.00 96.62 81 ARG A O 1
ATOM 640 N N . CYS A 1 82 ? -9.197 -7.412 2.018 1.00 97.38 82 CYS A N 1
ATOM 641 C CA . CYS A 1 82 ? -8.489 -8.681 1.963 1.00 97.38 82 CYS A CA 1
ATOM 642 C C . CYS A 1 82 ? -7.362 -8.780 3.006 1.00 97.38 82 CYS A C 1
ATOM 644 O O . CYS A 1 82 ? -6.844 -7.792 3.525 1.00 97.38 82 CYS A O 1
ATOM 646 N N . LYS A 1 83 ? -6.883 -10.007 3.236 1.00 97.31 83 LYS A N 1
ATOM 647 C CA . LYS A 1 83 ? -5.738 -10.287 4.125 1.00 97.31 83 LYS A CA 1
ATOM 648 C C . LYS A 1 83 ? -4.439 -9.559 3.740 1.00 97.31 83 LYS A C 1
ATOM 650 O O . LYS A 1 83 ? -3.594 -9.354 4.600 1.00 97.31 83 LYS A O 1
ATOM 655 N N . HIS A 1 84 ? -4.255 -9.190 2.468 1.00 98.19 84 HIS A N 1
ATOM 656 C CA . HIS A 1 84 ? -3.067 -8.444 2.037 1.00 98.19 84 HIS A CA 1
ATOM 657 C C . HIS A 1 84 ? -3.145 -6.980 2.477 1.00 98.19 84 HIS A C 1
ATOM 659 O O . HIS A 1 84 ? -2.156 -6.450 2.970 1.00 98.19 84 HIS A O 1
ATOM 665 N N . VAL A 1 85 ? -4.325 -6.355 2.371 1.00 98.25 85 VAL A N 1
ATOM 666 C CA . VAL A 1 85 ? -4.565 -5.021 2.944 1.00 98.25 85 VAL A CA 1
ATOM 667 C C . VAL A 1 85 ? -4.369 -5.068 4.454 1.00 98.25 85 VAL A C 1
ATOM 669 O O . VAL A 1 85 ? -3.623 -4.251 4.986 1.00 98.25 85 VAL A O 1
ATOM 672 N N . ALA A 1 86 ? -4.934 -6.080 5.123 1.00 98.25 86 ALA A N 1
ATOM 673 C CA . ALA A 1 86 ? -4.717 -6.289 6.551 1.00 98.25 86 ALA A CA 1
ATOM 674 C C . ALA A 1 86 ? -3.220 -6.370 6.893 1.00 98.25 86 ALA A C 1
ATOM 676 O O . ALA A 1 86 ? -2.763 -5.674 7.790 1.00 98.25 86 ALA A O 1
ATOM 677 N N . ALA A 1 87 ? -2.436 -7.160 6.151 1.00 98.38 87 ALA A N 1
ATOM 678 C CA . ALA A 1 87 ? -0.999 -7.298 6.386 1.00 98.38 87 ALA A CA 1
ATOM 679 C C . ALA A 1 87 ? -0.235 -5.971 6.232 1.00 98.38 87 ALA A C 1
ATOM 681 O O . ALA A 1 87 ? 0.649 -5.684 7.033 1.00 98.38 87 ALA A O 1
ATOM 682 N N . VAL A 1 88 ? -0.578 -5.149 5.234 1.00 98.00 88 VAL A N 1
ATOM 683 C CA . VAL A 1 88 ? 0.046 -3.828 5.042 1.00 98.00 88 VAL A CA 1
ATOM 684 C C . VAL A 1 88 ? -0.299 -2.879 6.186 1.00 98.00 88 VAL A C 1
ATOM 686 O O . VAL A 1 88 ? 0.597 -2.223 6.709 1.00 98.00 88 VAL A O 1
ATOM 689 N N . LEU A 1 89 ? -1.566 -2.837 6.601 1.00 97.88 89 LEU A N 1
ATOM 690 C CA . LEU A 1 89 ? -2.014 -2.004 7.716 1.00 97.88 89 LEU A CA 1
ATOM 691 C C . LEU A 1 89 ? -1.376 -2.426 9.045 1.00 97.88 89 LEU A C 1
ATOM 693 O O . LEU A 1 89 ? -0.910 -1.576 9.796 1.00 97.88 89 LEU A O 1
ATOM 697 N N . ILE A 1 90 ? -1.299 -3.734 9.309 1.00 98.25 90 ILE A N 1
ATOM 698 C CA . ILE A 1 90 ? -0.643 -4.283 10.504 1.00 98.25 90 ILE A CA 1
ATOM 699 C C . ILE A 1 90 ? 0.845 -3.931 10.500 1.00 98.25 90 ILE A C 1
ATOM 701 O O . ILE A 1 90 ? 1.363 -3.486 11.520 1.00 98.25 90 ILE A O 1
ATOM 705 N N . LEU A 1 91 ? 1.532 -4.097 9.362 1.00 97.69 91 LEU A N 1
ATOM 706 C CA . LEU A 1 91 ? 2.949 -3.755 9.264 1.00 97.69 91 LEU A CA 1
ATOM 707 C C . LEU A 1 91 ? 3.177 -2.257 9.491 1.00 97.69 91 LEU A C 1
ATOM 709 O O . LEU A 1 91 ? 4.136 -1.893 10.160 1.00 97.69 91 LEU A O 1
ATOM 713 N N . TRP A 1 92 ? 2.306 -1.397 8.958 1.00 96.38 92 TRP A N 1
ATOM 714 C CA . TRP A 1 92 ? 2.379 0.045 9.197 1.00 96.38 92 TRP A CA 1
ATOM 715 C C . TRP A 1 92 ? 2.171 0.387 10.672 1.00 96.38 92 TRP A C 1
ATOM 717 O O . TRP A 1 92 ? 2.965 1.139 11.221 1.00 96.38 92 TRP A O 1
ATOM 727 N N . HIS A 1 93 ? 1.167 -0.209 11.319 1.00 96.00 93 HIS A N 1
ATOM 728 C CA . HIS A 1 93 ? 0.904 -0.010 12.743 1.00 96.00 93 HIS A CA 1
ATOM 729 C C . HIS A 1 93 ? 2.093 -0.436 13.624 1.00 96.00 93 HIS A C 1
ATOM 731 O O . HIS A 1 93 ? 2.450 0.254 14.571 1.00 96.00 93 HIS A O 1
ATOM 737 N N . GLN A 1 94 ? 2.722 -1.573 13.314 1.00 95.38 94 GLN A N 1
ATOM 738 C CA . GLN A 1 94 ? 3.831 -2.115 14.107 1.00 95.38 94 GLN A CA 1
ATOM 739 C C . GLN A 1 94 ? 5.167 -1.419 13.821 1.00 95.38 94 GLN A C 1
ATOM 741 O O . GLN A 1 94 ? 5.984 -1.230 14.723 1.00 95.38 94 GLN A O 1
ATOM 746 N N . HIS A 1 95 ? 5.416 -1.084 12.554 1.00 94.69 95 HIS A N 1
ATOM 747 C CA . HIS A 1 95 ? 6.710 -0.624 12.060 1.00 94.69 95 HIS A CA 1
ATOM 748 C C . HIS A 1 95 ? 6.542 0.478 10.998 1.00 94.69 95 HIS A C 1
ATOM 750 O O . HIS A 1 95 ? 6.911 0.275 9.834 1.00 94.69 95 HIS A O 1
ATOM 756 N N . PRO A 1 96 ? 6.024 1.668 11.357 1.00 92.50 96 PRO A N 1
ATOM 757 C CA . PRO A 1 96 ? 5.818 2.753 10.395 1.00 92.50 96 PRO A CA 1
ATOM 758 C C . PRO A 1 96 ? 7.125 3.185 9.707 1.00 92.50 96 PRO A C 1
ATOM 760 O O . PRO A 1 96 ? 7.122 3.542 8.530 1.00 92.50 96 PRO A O 1
ATOM 763 N N . GLN A 1 97 ? 8.267 3.062 10.392 1.00 91.06 97 GLN A N 1
ATOM 764 C CA . GLN A 1 97 ? 9.607 3.329 9.859 1.00 91.06 97 GLN A CA 1
ATOM 765 C C . GLN A 1 97 ? 10.022 2.404 8.704 1.00 91.06 97 GLN A C 1
ATOM 767 O O . GLN A 1 97 ? 10.898 2.764 7.922 1.00 91.06 97 GLN A O 1
ATOM 772 N N . ALA A 1 98 ? 9.399 1.227 8.564 1.00 92.25 98 ALA A N 1
ATOM 773 C CA . ALA A 1 98 ? 9.661 0.341 7.432 1.00 92.25 98 ALA A CA 1
ATOM 774 C C . ALA A 1 98 ? 9.135 0.933 6.112 1.00 92.25 98 ALA A C 1
ATOM 776 O O . ALA A 1 98 ? 9.628 0.585 5.040 1.00 92.25 98 ALA A O 1
ATOM 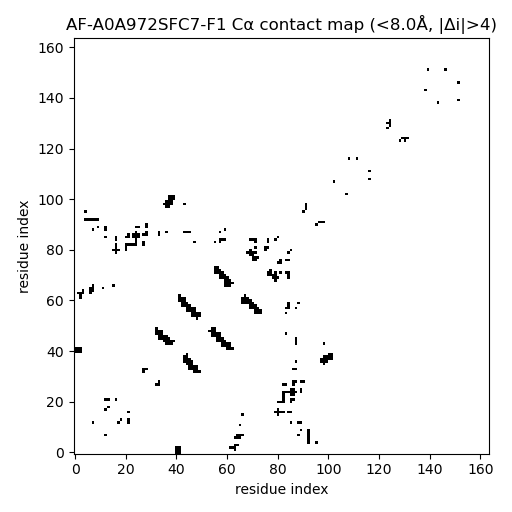777 N N . PHE A 1 99 ? 8.152 1.838 6.170 1.00 93.06 99 PHE A N 1
ATOM 778 C CA . PHE A 1 99 ? 7.566 2.470 4.994 1.00 93.06 99 PHE A CA 1
ATOM 779 C C . PHE A 1 99 ? 8.378 3.689 4.583 1.00 93.06 99 PHE A C 1
ATOM 781 O O . PHE A 1 99 ? 8.103 4.832 4.958 1.00 93.06 99 PHE A O 1
ATOM 788 N N . GLN A 1 100 ? 9.369 3.430 3.740 1.00 87.75 100 GLN A N 1
ATOM 789 C CA . GLN A 1 100 ? 10.208 4.475 3.176 1.00 87.75 100 GLN A CA 1
ATOM 790 C C . GLN A 1 100 ? 9.360 5.455 2.364 1.00 87.75 100 GLN A C 1
ATOM 792 O O . GLN A 1 100 ? 8.424 5.062 1.670 1.00 87.75 100 GLN A O 1
ATOM 797 N N . THR A 1 101 ? 9.691 6.740 2.429 1.00 86.06 101 THR A N 1
ATOM 798 C CA . THR A 1 101 ? 9.140 7.743 1.512 1.00 86.06 101 THR A CA 1
ATOM 799 C C . THR A 1 101 ? 10.213 8.003 0.461 1.00 86.06 101 THR A C 1
ATOM 801 O O . THR A 1 101 ? 10.991 8.939 0.640 1.00 86.06 101 THR A O 1
ATOM 804 N N . PRO A 1 102 ? 10.353 7.137 -0.568 1.00 77.81 102 PRO A N 1
ATOM 805 C CA . PRO A 1 102 ? 11.356 7.368 -1.591 1.00 77.81 102 PRO A CA 1
ATOM 806 C C . PRO A 1 102 ? 11.090 8.738 -2.221 1.00 77.81 102 PRO A C 1
ATOM 808 O O . PRO A 1 102 ? 9.918 9.108 -2.395 1.00 77.81 102 PRO A O 1
ATOM 811 N N . PRO A 1 103 ? 12.144 9.505 -2.538 1.00 78.19 103 PRO A N 1
ATOM 812 C CA . PRO A 1 103 ? 11.962 10.762 -3.234 1.00 78.19 103 PRO A CA 1
ATOM 813 C C . PRO A 1 103 ? 11.251 10.506 -4.573 1.00 78.19 103 PRO A C 1
ATOM 815 O O . PRO A 1 103 ? 11.230 9.367 -5.061 1.00 78.19 103 PRO A O 1
ATOM 818 N N . PRO A 1 104 ? 10.621 11.538 -5.160 1.00 80.12 104 PRO A N 1
ATOM 819 C CA . PRO A 1 104 ? 9.984 11.412 -6.462 1.00 80.12 104 PRO A CA 1
ATOM 820 C C . PRO A 1 104 ? 10.914 10.709 -7.450 1.00 80.12 104 PRO A C 1
ATOM 822 O O . PRO A 1 104 ? 12.118 10.963 -7.451 1.00 80.12 104 PRO A O 1
ATOM 825 N N . LEU A 1 105 ? 10.362 9.839 -8.301 1.00 82.19 105 LEU A N 1
ATOM 826 C CA . LEU A 1 105 ? 11.174 9.103 -9.271 1.00 82.19 105 LEU A CA 1
ATOM 827 C C . LEU A 1 105 ? 12.007 10.066 -10.130 1.00 82.19 105 LEU A C 1
ATOM 829 O O . LEU A 1 105 ? 13.176 9.805 -10.357 1.00 82.19 105 LEU A O 1
ATOM 833 N N . SER A 1 106 ? 11.452 11.222 -10.506 1.00 82.62 106 SER A N 1
ATOM 834 C CA . SER A 1 106 ? 12.190 12.282 -11.202 1.00 82.62 106 SER A CA 1
ATOM 835 C C . SER A 1 106 ? 13.411 12.783 -10.428 1.00 82.62 106 SER A C 1
ATOM 837 O O . SER A 1 106 ? 14.446 13.009 -11.033 1.00 82.62 106 SER A O 1
ATOM 839 N N . THR A 1 107 ? 13.326 12.924 -9.104 1.00 86.25 107 THR A N 1
ATOM 840 C CA . THR A 1 107 ? 14.457 13.320 -8.253 1.00 86.25 107 THR A CA 1
ATOM 841 C C . THR A 1 107 ? 15.533 12.240 -8.195 1.00 86.25 107 THR A C 1
ATOM 843 O O . THR A 1 107 ? 16.711 12.575 -8.154 1.00 86.25 107 THR A O 1
ATOM 846 N N . LEU A 1 108 ? 15.145 10.961 -8.195 1.00 86.50 108 LEU A N 1
ATOM 847 C CA . LEU A 1 108 ? 16.097 9.849 -8.277 1.00 86.50 108 LEU A CA 1
ATOM 848 C C . LEU A 1 108 ? 16.782 9.818 -9.646 1.00 86.50 108 LEU A C 1
ATOM 850 O O . LEU A 1 108 ? 18.003 9.772 -9.716 1.00 86.50 108 LEU A O 1
ATOM 854 N N . LEU A 1 109 ? 15.997 9.899 -10.722 1.00 91.00 109 LEU A N 1
ATOM 855 C CA . LEU A 1 109 ? 16.497 9.863 -12.096 1.00 91.00 109 LEU A CA 1
ATOM 856 C C . LEU A 1 109 ? 17.341 11.098 -12.443 1.00 91.00 109 LEU A C 1
ATOM 858 O O . LEU A 1 109 ? 18.284 10.982 -13.210 1.00 91.00 109 LEU A O 1
ATOM 862 N N . ALA A 1 110 ? 17.056 12.265 -11.857 1.00 90.56 110 ALA A N 1
ATOM 863 C CA . ALA A 1 110 ? 17.836 13.487 -12.075 1.00 90.56 110 ALA A CA 1
ATOM 864 C C . ALA A 1 110 ? 19.273 13.408 -11.531 1.00 90.56 110 ALA A C 1
ATOM 866 O O . ALA A 1 110 ? 20.098 14.242 -11.887 1.00 90.56 110 ALA A O 1
ATOM 867 N N . GLN A 1 111 ? 19.570 12.437 -10.662 1.00 91.12 111 GLN A N 1
ATOM 868 C CA . GLN A 1 111 ? 20.925 12.188 -10.157 1.00 91.12 111 GLN A CA 1
ATOM 869 C C . GLN A 1 111 ? 21.738 11.277 -11.086 1.00 91.12 111 GLN A C 1
ATOM 871 O O . GLN A 1 111 ? 22.906 11.020 -10.810 1.00 91.12 111 GLN A O 1
ATOM 876 N N . TRP A 1 112 ? 21.118 10.734 -12.137 1.00 94.88 112 TRP A N 1
ATOM 877 C CA . TRP A 1 112 ? 21.743 9.781 -13.045 1.00 94.88 112 TRP A CA 1
ATOM 878 C C . TRP A 1 112 ? 22.175 10.479 -14.334 1.00 94.88 112 TRP A C 1
ATOM 880 O O . TRP A 1 112 ? 21.456 11.313 -14.883 1.00 94.88 112 TRP A O 1
ATOM 890 N N . GLU A 1 113 ? 23.344 10.092 -14.840 1.00 95.19 113 GLU A N 1
ATOM 891 C CA . GLU A 1 113 ? 23.845 10.541 -16.137 1.00 95.19 113 GLU A CA 1
ATOM 892 C C . GLU A 1 113 ? 22.949 10.050 -17.282 1.00 95.19 113 GLU A C 1
ATOM 894 O O . GLU A 1 113 ? 22.357 8.968 -17.215 1.00 95.19 113 GLU A O 1
ATOM 899 N N . LYS A 1 114 ? 22.900 10.810 -18.386 1.00 94.00 114 LYS A N 1
ATOM 900 C CA . LYS A 1 114 ? 22.065 10.480 -19.557 1.00 94.00 114 LYS A CA 1
ATOM 901 C C . LYS A 1 114 ? 22.304 9.054 -20.067 1.00 94.00 114 LYS A C 1
ATOM 903 O O . LYS A 1 114 ? 21.340 8.375 -20.400 1.00 94.00 114 LYS A O 1
ATOM 908 N N . ALA A 1 115 ? 23.560 8.609 -20.120 1.00 94.25 115 ALA A N 1
ATOM 909 C CA . ALA A 1 115 ? 23.908 7.264 -20.580 1.00 94.25 115 ALA A CA 1
ATOM 910 C C . ALA A 1 115 ? 23.282 6.175 -19.690 1.00 94.25 115 ALA A C 1
ATOM 912 O O . ALA A 1 115 ? 22.589 5.301 -20.193 1.00 94.25 115 ALA A O 1
ATOM 913 N N . ALA A 1 116 ? 23.400 6.303 -18.365 1.00 93.81 116 ALA A N 1
ATOM 914 C CA . ALA A 1 116 ? 22.814 5.348 -17.423 1.00 93.81 116 ALA A CA 1
ATOM 915 C C . ALA A 1 116 ? 21.274 5.322 -17.482 1.00 93.81 116 ALA A C 1
ATOM 917 O O . ALA A 1 116 ? 20.650 4.288 -17.245 1.00 93.81 116 ALA A O 1
ATOM 918 N N . LEU A 1 117 ? 20.644 6.458 -17.802 1.00 94.81 117 LEU A N 1
ATOM 919 C CA . LEU A 1 117 ? 19.200 6.518 -18.035 1.00 94.81 117 LEU A CA 1
ATOM 920 C C . LEU A 1 117 ? 18.786 5.795 -19.326 1.00 94.81 117 LEU A C 1
ATOM 922 O O . LEU A 1 117 ? 17.737 5.153 -19.328 1.00 94.81 117 LEU A O 1
ATOM 926 N N . LEU A 1 118 ? 19.585 5.877 -20.397 1.00 94.44 118 LEU A N 1
ATOM 927 C CA . LEU A 1 118 ? 19.344 5.124 -21.635 1.00 94.44 118 LEU A CA 1
ATOM 928 C C . LEU A 1 118 ? 19.456 3.617 -21.383 1.00 94.44 118 LEU A C 1
ATOM 930 O O . LEU A 1 118 ? 18.514 2.895 -21.702 1.00 94.44 118 LEU A O 1
ATOM 934 N N . ASP A 1 119 ? 20.511 3.174 -20.695 1.00 94.88 119 ASP A N 1
ATOM 935 C CA . ASP A 1 119 ? 20.700 1.763 -20.326 1.00 94.88 119 ASP A CA 1
ATOM 936 C C . ASP A 1 119 ? 19.519 1.227 -19.498 1.00 94.88 119 ASP A C 1
ATOM 938 O O . ASP A 1 119 ? 19.032 0.114 -19.709 1.00 94.88 119 ASP A O 1
ATOM 942 N N . LEU A 1 120 ? 19.009 2.033 -18.557 1.00 94.56 120 LEU A N 1
ATOM 943 C CA . LEU A 1 120 ? 17.834 1.676 -17.762 1.00 94.56 120 LEU A CA 1
ATOM 944 C C . LEU A 1 120 ? 16.580 1.515 -18.634 1.00 94.56 120 LEU A C 1
ATOM 946 O O . LEU A 1 120 ? 15.808 0.578 -18.422 1.00 94.56 120 LEU A O 1
ATOM 950 N N . ILE A 1 121 ? 16.359 2.413 -19.597 1.00 93.38 121 ILE A N 1
ATOM 951 C CA . ILE A 1 121 ? 15.212 2.342 -20.512 1.00 93.38 121 ILE A CA 1
ATOM 952 C C . ILE A 1 121 ? 15.322 1.104 -21.409 1.00 93.38 121 ILE A C 1
ATOM 954 O O . ILE A 1 121 ? 14.337 0.380 -21.558 1.00 93.38 121 ILE A O 1
ATOM 958 N N . GLU A 1 122 ? 16.507 0.811 -21.946 1.00 93.06 122 GLU A N 1
ATOM 959 C CA . GLU A 1 122 ? 16.753 -0.398 -22.738 1.00 93.06 122 GLU A CA 1
ATOM 960 C C . GLU A 1 122 ? 16.489 -1.670 -21.922 1.00 93.06 122 GLU A C 1
ATOM 962 O O . GLU A 1 122 ? 15.773 -2.564 -22.377 1.00 93.06 122 GLU A O 1
ATOM 967 N N . ALA A 1 123 ? 16.963 -1.726 -20.673 1.00 93.00 123 ALA A N 1
ATOM 968 C CA . ALA A 1 123 ? 16.686 -2.841 -19.768 1.00 93.00 123 ALA A CA 1
ATOM 969 C C . ALA A 1 123 ? 15.184 -2.991 -19.460 1.00 93.00 123 ALA A C 1
ATOM 971 O O . ALA A 1 123 ? 14.669 -4.110 -19.359 1.00 93.00 123 ALA A O 1
ATOM 972 N N . MET A 1 124 ? 14.456 -1.877 -19.326 1.00 94.31 124 MET A N 1
ATOM 973 C CA . MET A 1 124 ? 13.002 -1.896 -19.152 1.00 94.31 124 MET A CA 1
ATOM 974 C C . MET A 1 124 ? 12.289 -2.458 -20.387 1.00 94.31 124 MET A C 1
ATOM 976 O O . MET A 1 124 ? 11.402 -3.294 -20.220 1.00 94.31 124 MET A O 1
ATOM 980 N N . ILE A 1 125 ? 12.689 -2.052 -21.597 1.00 93.94 125 ILE A N 1
ATOM 981 C CA . ILE A 1 125 ? 12.130 -2.555 -22.864 1.00 93.94 125 ILE A CA 1
ATOM 982 C C . ILE A 1 125 ? 12.446 -4.042 -23.043 1.00 93.94 125 ILE A C 1
ATOM 984 O O . ILE A 1 125 ? 11.563 -4.821 -23.387 1.00 93.94 125 ILE A O 1
ATOM 988 N N . ALA A 1 126 ? 13.666 -4.477 -22.726 1.00 89.94 126 ALA A N 1
ATOM 989 C CA . ALA A 1 126 ? 14.024 -5.893 -22.775 1.00 89.94 126 ALA A CA 1
ATOM 990 C C . ALA A 1 126 ? 13.132 -6.749 -21.854 1.00 89.94 126 ALA A C 1
ATOM 992 O O . ALA A 1 126 ? 12.806 -7.892 -22.177 1.00 89.94 126 ALA A O 1
ATOM 993 N N . ARG A 1 127 ? 12.710 -6.200 -20.704 1.00 88.88 127 ARG A N 1
ATOM 994 C CA . ARG A 1 127 ? 11.817 -6.891 -19.762 1.00 88.88 127 ARG A CA 1
ATOM 995 C C . ARG A 1 127 ? 10.339 -6.821 -20.158 1.00 88.88 127 ARG A C 1
ATOM 997 O O . ARG A 1 127 ? 9.610 -7.771 -19.863 1.00 88.88 127 ARG A O 1
ATOM 1004 N N . TYR A 1 128 ? 9.922 -5.717 -20.771 1.00 90.44 128 TYR A N 1
ATOM 1005 C CA . TYR A 1 128 ? 8.553 -5.408 -21.189 1.00 90.44 128 TYR A CA 1
ATOM 1006 C C . TYR A 1 128 ? 8.580 -4.808 -22.610 1.00 90.44 128 TYR A C 1
ATOM 1008 O O . TYR A 1 128 ? 8.614 -3.581 -22.755 1.00 90.44 128 TYR A O 1
ATOM 1016 N N . PRO A 1 129 ? 8.619 -5.652 -23.663 1.00 89.06 129 PRO A N 1
ATOM 1017 C CA . PRO A 1 129 ? 8.819 -5.194 -25.045 1.00 89.06 129 PRO A CA 1
ATOM 1018 C C . PRO A 1 129 ? 7.753 -4.217 -25.555 1.00 89.06 129 PRO A C 1
ATOM 1020 O O . PRO A 1 129 ? 8.042 -3.368 -26.392 1.00 89.06 129 PRO A O 1
ATOM 1023 N N . ASP A 1 130 ? 6.543 -4.284 -25.002 1.00 88.25 130 ASP A N 1
ATOM 1024 C CA . ASP A 1 130 ? 5.421 -3.379 -25.268 1.00 88.25 130 ASP A CA 1
ATOM 1025 C C . ASP A 1 130 ? 5.713 -1.909 -24.910 1.00 88.25 130 ASP A C 1
ATOM 1027 O O . ASP A 1 130 ? 5.075 -0.994 -25.431 1.00 88.25 130 ASP A O 1
ATOM 1031 N N . LEU A 1 131 ? 6.712 -1.644 -24.060 1.00 91.69 131 LEU A N 1
ATOM 1032 C CA . LEU A 1 131 ? 7.145 -0.278 -23.762 1.00 91.69 131 LEU A CA 1
ATOM 1033 C C . LEU A 1 131 ? 7.821 0.415 -24.955 1.00 91.69 131 LEU A C 1
ATOM 1035 O O . LEU A 1 131 ? 7.818 1.646 -24.996 1.00 91.69 131 LEU A O 1
ATOM 1039 N N . ALA A 1 132 ? 8.379 -0.331 -25.917 1.00 89.00 132 ALA A N 1
ATOM 1040 C CA . ALA A 1 132 ? 9.028 0.251 -27.093 1.00 89.00 132 ALA A CA 1
ATOM 1041 C C . ALA A 1 132 ? 8.040 1.081 -27.928 1.00 89.00 132 ALA A C 1
ATOM 1043 O O . ALA A 1 132 ? 8.332 2.230 -28.267 1.00 89.00 132 ALA A O 1
ATOM 1044 N N . ASP A 1 133 ? 6.840 0.544 -28.162 1.00 86.94 133 ASP A N 1
ATOM 1045 C CA . ASP A 1 133 ? 5.772 1.229 -28.898 1.00 86.94 133 ASP A CA 1
ATOM 1046 C C . ASP A 1 133 ? 5.348 2.522 -28.191 1.00 86.94 133 ASP A C 1
ATOM 1048 O O . ASP A 1 133 ? 5.124 3.556 -28.824 1.00 86.94 133 ASP A O 1
ATOM 1052 N N . PHE A 1 134 ? 5.285 2.493 -26.855 1.00 86.75 134 PHE A N 1
ATOM 1053 C CA . PHE A 1 134 ? 4.964 3.673 -26.056 1.00 86.75 134 PHE A CA 1
ATOM 1054 C C . PHE A 1 134 ? 6.031 4.766 -26.183 1.00 86.75 134 PHE A C 1
ATOM 1056 O O . PHE A 1 134 ? 5.691 5.944 -26.329 1.00 86.75 134 PHE A O 1
ATOM 1063 N N . VAL A 1 135 ? 7.313 4.392 -26.128 1.00 87.06 135 VAL A N 1
ATOM 1064 C CA . VAL A 1 135 ? 8.428 5.333 -26.306 1.00 87.06 135 VAL A CA 1
ATOM 1065 C C . VAL A 1 135 ? 8.382 5.941 -27.704 1.00 87.06 135 VAL A C 1
ATOM 1067 O O . VAL A 1 135 ? 8.428 7.166 -27.824 1.00 87.06 135 VAL A O 1
ATOM 1070 N N . TRP A 1 136 ? 8.216 5.113 -28.738 1.00 83.69 136 TRP A N 1
ATOM 1071 C CA . TRP A 1 136 ? 8.117 5.567 -30.124 1.00 83.69 136 TRP A CA 1
ATOM 1072 C C . TRP A 1 136 ? 6.969 6.568 -30.305 1.00 83.69 136 TRP A C 1
ATOM 1074 O O . TRP A 1 136 ? 7.200 7.700 -30.724 1.00 83.69 136 TRP A O 1
ATOM 1084 N N . LEU A 1 137 ? 5.756 6.217 -29.862 1.00 84.44 137 LEU A N 1
ATOM 1085 C CA . LEU A 1 137 ? 4.575 7.076 -29.985 1.00 84.44 137 LEU A CA 1
ATOM 1086 C C . LEU A 1 137 ? 4.771 8.438 -29.303 1.00 84.44 137 LEU A C 1
ATOM 1088 O O . LEU A 1 137 ? 4.338 9.472 -29.816 1.00 84.44 137 LEU A O 1
ATOM 1092 N N . LYS A 1 138 ? 5.424 8.458 -28.135 1.00 84.00 138 LYS A N 1
ATOM 1093 C CA . LYS A 1 138 ? 5.706 9.704 -27.416 1.00 84.00 138 LYS A CA 1
ATOM 1094 C C . LYS A 1 138 ? 6.735 10.566 -28.136 1.00 84.00 138 LYS A C 1
ATOM 1096 O O . LYS A 1 138 ? 6.502 11.769 -28.257 1.00 84.00 138 LYS A O 1
ATOM 1101 N N . MET A 1 139 ? 7.800 9.960 -28.649 1.00 78.94 139 MET A N 1
ATOM 1102 C CA . MET A 1 139 ? 8.854 10.651 -29.395 1.00 78.94 139 MET A CA 1
ATOM 1103 C C . MET A 1 139 ? 8.336 11.240 -30.715 1.00 78.94 139 MET A C 1
ATOM 1105 O O . MET A 1 139 ? 8.698 12.362 -31.056 1.00 78.94 139 MET A O 1
ATOM 1109 N N . SER A 1 140 ? 7.425 10.552 -31.409 1.00 75.25 140 SER A N 1
ATOM 1110 C CA . SER A 1 140 ? 6.804 11.053 -32.646 1.00 75.25 140 SER A CA 1
ATOM 1111 C C . SER A 1 140 ? 5.837 12.222 -32.414 1.00 75.25 140 SER A C 1
ATOM 1113 O O . SER A 1 140 ? 5.615 13.022 -33.315 1.00 75.25 140 SER A O 1
ATOM 1115 N N . SER A 1 141 ? 5.260 12.346 -31.212 1.00 70.94 141 SER A N 1
ATOM 1116 C CA . SER A 1 141 ? 4.321 13.431 -30.863 1.00 70.94 141 SER A CA 1
ATOM 1117 C C . SER A 1 141 ? 4.988 14.718 -30.351 1.00 70.94 141 SER A C 1
ATOM 1119 O O . SER A 1 141 ? 4.347 15.766 -30.299 1.00 70.94 141 SER A O 1
ATOM 1121 N N . ALA A 1 142 ? 6.262 14.643 -29.960 1.00 59.72 142 ALA A N 1
ATOM 1122 C CA . ALA A 1 142 ? 7.085 15.770 -29.533 1.00 59.72 142 ALA A CA 1
ATOM 1123 C C . ALA A 1 142 ? 8.560 15.395 -29.757 1.00 59.72 142 ALA A C 1
ATOM 1125 O O . ALA A 1 142 ? 9.182 14.830 -28.849 1.00 59.72 142 ALA A O 1
ATOM 1126 N N . PRO A 1 143 ? 9.120 15.654 -30.954 1.00 54.25 143 PRO A N 1
ATOM 1127 C CA . PRO A 1 143 ? 10.496 15.280 -31.239 1.00 54.25 143 PRO A CA 1
ATOM 1128 C C . PRO A 1 143 ? 11.436 15.971 -30.238 1.00 54.25 143 PRO A C 1
ATOM 1130 O O . PRO A 1 143 ? 11.203 17.129 -29.860 1.00 54.25 143 PRO A O 1
ATOM 1133 N N . PRO A 1 144 ? 12.493 15.290 -29.761 1.00 56.41 144 PRO A N 1
ATOM 1134 C CA . PRO A 1 144 ? 13.492 15.934 -28.923 1.00 56.41 144 PRO A CA 1
ATOM 1135 C C . PRO A 1 144 ? 14.081 17.122 -29.689 1.00 56.41 144 PRO A C 1
ATOM 1137 O O . PRO A 1 144 ? 14.255 17.056 -30.906 1.00 56.41 144 PRO A O 1
ATOM 1140 N N . LYS A 1 145 ? 14.398 18.216 -28.982 1.00 51.91 145 LYS A N 1
ATOM 1141 C CA . LYS A 1 145 ? 15.096 19.366 -29.579 1.00 51.91 145 LYS A CA 1
ATOM 1142 C C . LYS A 1 145 ? 16.333 18.861 -30.338 1.00 51.91 145 LYS A C 1
ATOM 1144 O O . LYS A 1 145 ? 17.310 18.482 -29.697 1.00 51.91 145 LYS A O 1
ATOM 1149 N N . GLY A 1 146 ? 16.270 18.872 -31.672 1.00 50.53 146 GLY A N 1
ATOM 1150 C CA . GLY A 1 146 ? 17.396 18.562 -32.555 1.00 50.53 146 GLY A CA 1
ATOM 1151 C C . GLY A 1 146 ? 17.274 17.347 -33.485 1.00 50.53 146 GLY A C 1
ATOM 1152 O O . GLY A 1 146 ? 18.270 17.061 -34.134 1.00 50.53 146 GLY A O 1
ATOM 1153 N N . LEU A 1 147 ? 16.131 16.654 -33.589 1.00 49.16 147 LEU A N 1
ATOM 1154 C CA . LEU A 1 147 ? 15.907 15.659 -34.660 1.00 49.16 147 LEU A CA 1
ATOM 1155 C C . LEU A 1 147 ? 14.925 16.218 -35.698 1.00 49.16 147 LEU A C 1
ATOM 1157 O O . LEU A 1 147 ? 13.818 16.624 -35.333 1.00 49.16 147 LEU A O 1
ATOM 1161 N N . SER A 1 148 ? 15.342 16.291 -36.964 1.00 48.44 148 SER A N 1
ATOM 1162 C CA . SER A 1 148 ? 14.475 16.683 -38.082 1.00 48.44 148 SER A CA 1
ATOM 1163 C C . SER A 1 148 ? 13.551 15.523 -38.474 1.00 48.44 148 SER A C 1
ATOM 1165 O O . SER A 1 148 ? 13.833 14.358 -38.200 1.00 48.44 148 SER A O 1
ATOM 1167 N N . GLU A 1 149 ? 12.424 15.830 -39.126 1.00 45.31 149 GLU A N 1
ATOM 1168 C CA . GLU A 1 149 ? 11.426 14.841 -39.582 1.00 45.31 149 GLU A CA 1
ATOM 1169 C C . GLU A 1 149 ? 12.008 13.752 -40.513 1.00 45.31 149 GLU A C 1
ATOM 1171 O O . GLU A 1 149 ? 11.439 12.664 -40.641 1.00 45.31 149 GLU A O 1
ATOM 1176 N N . GLU A 1 150 ? 13.169 14.011 -41.119 1.00 52.53 150 GLU A N 1
ATOM 1177 C CA . GLU A 1 150 ? 13.894 13.079 -41.990 1.00 52.53 150 GLU A CA 1
ATOM 1178 C C . GLU A 1 150 ? 14.485 11.880 -41.224 1.00 52.53 150 GLU A C 1
ATOM 1180 O O . GLU A 1 150 ? 14.495 10.765 -41.749 1.00 52.53 150 GLU A O 1
ATOM 1185 N N . ASP A 1 151 ? 14.883 12.060 -39.960 1.00 51.28 151 ASP A N 1
ATOM 1186 C CA . ASP A 1 151 ? 15.470 10.992 -39.133 1.00 51.28 151 ASP A CA 1
ATOM 1187 C C . ASP A 1 151 ? 14.418 9.998 -38.605 1.00 51.28 151 ASP A C 1
ATOM 1189 O O . ASP A 1 151 ? 14.745 8.887 -38.189 1.00 51.28 151 ASP A O 1
ATOM 1193 N N . ILE A 1 152 ? 13.138 10.387 -38.614 1.00 53.62 152 ILE A N 1
ATOM 1194 C CA . ILE A 1 152 ? 12.024 9.611 -38.041 1.00 53.62 152 ILE A CA 1
ATOM 1195 C C . ILE A 1 152 ? 11.400 8.669 -39.085 1.00 53.62 152 ILE A C 1
ATOM 1197 O O . ILE A 1 152 ? 10.804 7.652 -38.729 1.00 53.62 152 ILE A O 1
ATOM 1201 N N . THR A 1 153 ? 11.520 8.992 -40.377 1.00 47.78 153 THR A N 1
ATOM 1202 C CA . THR A 1 153 ? 10.745 8.350 -41.454 1.00 47.78 153 THR A CA 1
ATOM 1203 C C . THR A 1 153 ? 11.549 7.429 -42.368 1.00 47.78 153 THR A C 1
ATOM 1205 O O . THR A 1 153 ? 10.952 6.758 -43.209 1.00 47.78 153 THR A O 1
ATOM 1208 N N . SER A 1 154 ? 12.872 7.330 -42.206 1.00 50.38 154 SER A N 1
ATOM 1209 C CA . SER A 1 154 ? 13.681 6.435 -43.037 1.00 50.38 154 SER A CA 1
ATOM 1210 C C . SER A 1 154 ? 13.574 4.980 -42.552 1.00 50.38 154 SER A C 1
ATOM 1212 O O . SER A 1 154 ? 14.056 4.667 -41.459 1.00 50.38 154 SER A O 1
ATOM 1214 N N . PRO A 1 155 ? 12.995 4.045 -43.334 1.00 47.94 155 PRO A N 1
ATOM 1215 C CA . PRO A 1 155 ? 13.154 2.632 -43.043 1.00 47.94 155 PRO A CA 1
ATOM 1216 C C . PRO A 1 155 ? 14.620 2.301 -43.316 1.00 47.94 155 PRO A C 1
ATOM 1218 O O . PRO A 1 155 ? 15.083 2.424 -44.450 1.00 47.94 155 PRO A O 1
ATOM 1221 N N . GLY A 1 156 ? 15.363 1.939 -42.267 1.00 52.31 156 GLY A N 1
ATOM 1222 C CA . GLY A 1 156 ? 16.765 1.547 -42.383 1.00 52.31 156 GLY A CA 1
ATOM 1223 C C . GLY A 1 156 ? 16.937 0.549 -43.526 1.00 52.31 156 GLY A C 1
ATOM 1224 O O . GLY A 1 156 ? 16.353 -0.535 -43.505 1.00 52.31 156 GLY A O 1
ATOM 1225 N N . ALA A 1 157 ? 17.687 0.948 -44.556 1.00 48.00 157 ALA A N 1
ATOM 1226 C CA . ALA A 1 157 ? 17.942 0.100 -45.709 1.00 48.00 157 ALA A CA 1
ATOM 1227 C C . ALA A 1 157 ? 18.603 -1.210 -45.239 1.00 48.00 157 ALA A C 1
ATOM 1229 O O . ALA A 1 157 ? 19.501 -1.160 -44.390 1.00 48.00 157 ALA A O 1
ATOM 1230 N N . PRO A 1 158 ? 18.195 -2.383 -45.762 1.00 49.78 158 PRO A N 1
ATOM 1231 C CA . PRO A 1 158 ? 18.831 -3.636 -45.385 1.00 49.78 158 PRO A CA 1
ATOM 1232 C C . PRO A 1 158 ? 20.326 -3.594 -45.743 1.00 49.78 158 PRO A C 1
ATOM 1234 O O . PRO A 1 158 ? 20.695 -3.001 -46.765 1.00 49.78 158 PRO A O 1
ATOM 1237 N N . PRO A 1 159 ? 21.200 -4.212 -44.926 1.00 53.19 159 PRO A N 1
ATOM 1238 C CA . PRO A 1 159 ? 22.630 -4.225 -45.195 1.00 53.19 159 PRO A CA 1
ATOM 1239 C C . PRO A 1 159 ? 22.894 -4.843 -46.571 1.00 53.19 159 PRO A C 1
ATOM 1241 O O . PRO A 1 159 ? 22.361 -5.904 -46.907 1.00 53.19 159 PRO A O 1
ATOM 1244 N N . ARG A 1 160 ? 23.714 -4.163 -47.382 1.00 55.06 160 ARG A N 1
ATOM 1245 C CA . ARG A 1 160 ? 24.149 -4.679 -48.685 1.00 55.06 160 ARG A CA 1
ATOM 1246 C C . ARG A 1 160 ? 24.884 -6.011 -48.479 1.00 55.06 160 ARG A C 1
ATOM 1248 O O . ARG A 1 160 ? 25.743 -6.077 -47.598 1.00 55.06 160 ARG A O 1
ATOM 1255 N N . PRO A 1 161 ? 24.600 -7.050 -49.284 1.00 48.91 161 PRO A N 1
ATOM 1256 C CA . PRO A 1 161 ? 25.383 -8.274 -49.231 1.00 48.91 161 PRO A CA 1
ATOM 1257 C C . PRO A 1 161 ? 26.839 -7.986 -49.639 1.00 48.91 161 PRO A C 1
ATOM 1259 O O . PRO A 1 161 ? 27.070 -7.116 -50.488 1.00 48.91 161 PRO A O 1
ATOM 1262 N N . PRO A 1 162 ? 27.820 -8.692 -49.048 1.00 51.47 162 PRO A N 1
ATOM 1263 C CA . PRO A 1 162 ? 29.217 -8.550 -49.432 1.00 51.47 162 PRO A CA 1
ATOM 1264 C C . PRO A 1 162 ? 29.404 -8.975 -50.893 1.00 51.47 162 PRO A C 1
ATOM 1266 O O . PRO A 1 162 ? 28.867 -9.994 -51.330 1.00 51.47 162 PRO A O 1
ATOM 1269 N N . THR A 1 163 ? 30.139 -8.167 -51.654 1.00 65.75 163 THR A N 1
ATOM 1270 C CA . THR A 1 163 ? 30.536 -8.479 -53.032 1.00 65.75 163 THR A CA 1
ATOM 1271 C C . THR A 1 163 ? 31.562 -9.621 -53.060 1.00 65.75 163 THR A C 1
ATOM 1273 O O . THR A 1 163 ? 32.351 -9.710 -52.117 1.00 65.75 163 THR A O 1
ATOM 1276 N N . PRO A 1 164 ? 31.543 -10.476 -54.103 1.00 67.50 164 PRO A N 1
ATOM 1277 C CA . PRO A 1 164 ? 32.432 -11.633 -54.234 1.00 67.50 164 PRO A CA 1
ATOM 1278 C C . PRO A 1 164 ? 33.904 -11.257 -54.433 1.00 67.50 164 PRO A C 1
ATOM 1280 O O . PRO A 1 164 ? 34.169 -10.159 -54.978 1.00 67.50 164 PRO A O 1
#